Protein AF-A0A969G2P0-F1 (afdb_monomer_lite)

Radius of gyration: 13.84 Å; chains: 1; bounding box: 28×30×36 Å

pLDDT: mean 90.84, std 6.04, range [57.41, 97.44]

Structure (mmCIF, N/CA/C/O backbone):
data_AF-A0A969G2P0-F1
#
_entry.id   AF-A0A969G2P0-F1
#
loop_
_atom_site.group_PDB
_atom_site.id
_atom_site.type_symbol
_atom_site.label_atom_id
_atom_site.label_alt_id
_atom_site.label_comp_id
_atom_site.label_asym_id
_atom_site.label_entity_id
_atom_site.label_seq_id
_atom_site.pdbx_PDB_ins_code
_atom_site.Cartn_x
_atom_site.Cartn_y
_atom_site.Cartn_z
_atom_site.occupancy
_atom_site.B_iso_or_equiv
_atom_site.auth_seq_id
_atom_site.auth_comp_id
_atom_site.auth_asym_id
_atom_site.auth_atom_id
_atom_site.pdbx_PDB_model_num
ATOM 1 N N . MET A 1 1 ? 12.092 8.468 -10.446 1.00 57.41 1 MET A N 1
ATOM 2 C CA . MET A 1 1 ? 12.097 7.065 -10.909 1.00 57.41 1 MET A CA 1
ATOM 3 C C . MET A 1 1 ? 11.485 6.247 -9.796 1.00 57.41 1 MET A C 1
ATOM 5 O O . MET A 1 1 ? 11.758 6.578 -8.651 1.00 57.41 1 MET A O 1
ATOM 9 N N . SER A 1 2 ? 10.648 5.268 -10.130 1.00 75.56 2 SER A N 1
ATOM 10 C CA . SER A 1 2 ? 10.125 4.315 -9.145 1.00 75.56 2 SER A CA 1
ATOM 11 C C . SER A 1 2 ? 11.276 3.483 -8.591 1.00 75.56 2 SER A C 1
ATOM 13 O O . SER A 1 2 ? 12.136 3.044 -9.361 1.00 75.56 2 SER A O 1
ATOM 15 N N . ASP A 1 3 ? 11.304 3.322 -7.271 1.00 88.75 3 ASP A N 1
ATOM 16 C CA . ASP A 1 3 ? 12.240 2.457 -6.566 1.00 88.75 3 ASP A CA 1
ATOM 17 C C . ASP A 1 3 ? 11.465 1.431 -5.738 1.00 88.75 3 ASP A C 1
ATOM 19 O O . ASP A 1 3 ? 10.643 1.760 -4.874 1.00 88.75 3 ASP A O 1
ATOM 23 N N . LEU A 1 4 ? 11.744 0.162 -6.024 1.00 92.12 4 LEU A N 1
ATOM 24 C CA . LEU A 1 4 ? 11.033 -0.959 -5.432 1.00 92.12 4 LEU A CA 1
ATOM 25 C C . LEU A 1 4 ? 11.354 -1.097 -3.937 1.00 92.12 4 LEU A C 1
ATOM 27 O O . LEU A 1 4 ? 10.474 -1.461 -3.160 1.00 92.12 4 LEU A O 1
ATOM 31 N N . GLN A 1 5 ? 12.582 -0.762 -3.528 1.00 93.94 5 GLN A N 1
ATOM 32 C CA . GLN A 1 5 ? 12.993 -0.820 -2.126 1.00 93.94 5 GLN A CA 1
ATOM 33 C C . GLN A 1 5 ? 12.294 0.263 -1.294 1.00 93.94 5 GLN A C 1
ATOM 35 O O . GLN A 1 5 ? 11.755 -0.031 -0.229 1.00 93.94 5 GLN A O 1
ATOM 40 N N . THR A 1 6 ? 12.220 1.492 -1.807 1.00 94.50 6 THR A N 1
ATOM 41 C CA . THR A 1 6 ? 11.472 2.578 -1.152 1.00 94.50 6 THR A CA 1
ATOM 42 C C . THR A 1 6 ? 9.986 2.216 -1.004 1.00 94.50 6 THR A C 1
ATOM 44 O O . THR A 1 6 ? 9.375 2.477 0.033 1.00 94.50 6 THR A O 1
ATOM 47 N N . SER A 1 7 ? 9.394 1.567 -2.013 1.00 94.50 7 SER A N 1
ATOM 48 C CA . SER A 1 7 ? 8.012 1.073 -1.922 1.00 94.50 7 SER A CA 1
ATOM 49 C C . SER A 1 7 ? 7.865 -0.015 -0.856 1.00 94.50 7 SER A C 1
ATOM 51 O O . SER A 1 7 ? 6.946 0.052 -0.042 1.00 94.50 7 SER A O 1
ATOM 53 N N . PHE A 1 8 ? 8.787 -0.979 -0.798 1.00 95.19 8 PHE A N 1
ATOM 54 C CA . PHE A 1 8 ? 8.805 -1.998 0.254 1.00 95.19 8 PHE A CA 1
ATOM 55 C C . PHE A 1 8 ? 8.805 -1.384 1.654 1.00 95.19 8 PHE A C 1
ATOM 57 O O . PHE A 1 8 ? 7.987 -1.768 2.486 1.00 95.19 8 PHE A O 1
ATOM 64 N N . GLU A 1 9 ? 9.680 -0.411 1.905 1.00 95.38 9 GLU A N 1
ATOM 65 C CA . GLU A 1 9 ? 9.782 0.257 3.205 1.00 95.38 9 GLU A CA 1
ATOM 66 C C . GLU A 1 9 ? 8.481 0.967 3.573 1.00 95.38 9 GLU A C 1
ATOM 68 O O . GLU A 1 9 ? 7.985 0.780 4.680 1.00 95.38 9 GLU A O 1
ATOM 73 N N . PHE A 1 10 ? 7.866 1.680 2.626 1.00 94.56 10 PHE A N 1
ATOM 74 C CA . PHE A 1 10 ? 6.586 2.349 2.849 1.00 94.56 10 PHE A CA 1
ATOM 75 C C . PHE A 1 10 ? 5.485 1.376 3.298 1.00 94.56 10 PHE A C 1
ATOM 77 O O . PHE A 1 10 ? 4.838 1.598 4.321 1.00 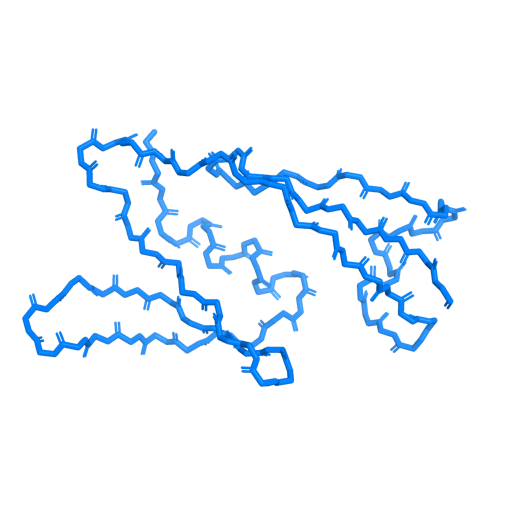94.56 10 PHE A O 1
ATOM 84 N N . TYR A 1 11 ? 5.264 0.284 2.560 1.00 93.75 11 TYR A N 1
ATOM 85 C CA . TYR A 1 11 ? 4.205 -0.674 2.900 1.00 93.75 11 TYR A CA 1
ATOM 86 C C . TYR A 1 11 ? 4.545 -1.503 4.146 1.00 93.75 11 TYR A C 1
ATOM 88 O O . TYR A 1 11 ? 3.651 -1.817 4.934 1.00 93.75 11 TYR A 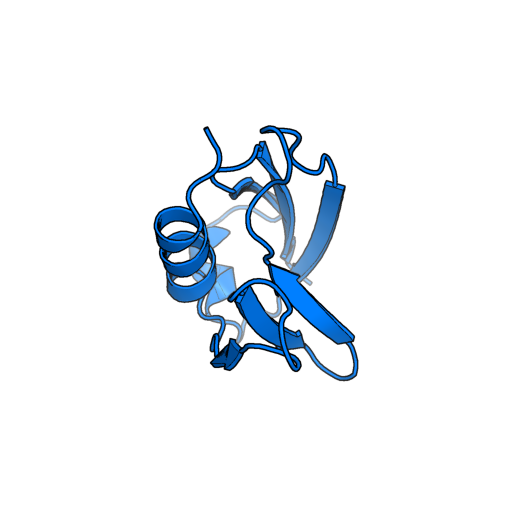O 1
ATOM 96 N N . ARG A 1 12 ? 5.824 -1.808 4.379 1.00 93.62 12 ARG A N 1
ATOM 97 C CA . ARG A 1 12 ? 6.275 -2.475 5.607 1.00 93.62 12 ARG A CA 1
ATOM 98 C C . ARG A 1 12 ? 6.014 -1.604 6.830 1.00 93.62 12 ARG A C 1
ATOM 100 O O . ARG A 1 12 ? 5.527 -2.103 7.839 1.00 93.62 12 ARG A O 1
ATOM 107 N N . ASP A 1 13 ? 6.309 -0.310 6.746 1.00 91.50 13 ASP A N 1
ATOM 108 C CA . ASP A 1 13 ? 6.149 0.621 7.865 1.00 91.50 13 ASP A CA 1
ATOM 109 C C . ASP A 1 13 ? 4.665 0.878 8.182 1.00 91.50 13 ASP A C 1
ATOM 111 O O . ASP A 1 13 ? 4.311 1.128 9.332 1.00 91.50 13 ASP A O 1
ATOM 115 N N . LEU A 1 14 ? 3.774 0.701 7.198 1.00 89.06 14 LEU A N 1
ATOM 116 C CA . LEU A 1 14 ? 2.324 0.617 7.414 1.00 89.06 14 LEU A CA 1
ATOM 117 C C . LEU A 1 14 ? 1.881 -0.664 8.149 1.00 89.06 14 LEU A C 1
ATOM 119 O O . LEU A 1 14 ? 0.727 -0.772 8.563 1.00 89.06 14 LEU A O 1
ATOM 123 N N . GLY A 1 15 ? 2.785 -1.622 8.349 1.00 88.88 15 GLY A N 1
ATOM 124 C CA . GLY A 1 15 ? 2.539 -2.867 9.069 1.00 88.88 15 GLY A CA 1
ATOM 125 C C . GLY A 1 15 ? 2.119 -4.038 8.185 1.00 88.88 15 GLY A C 1
ATOM 126 O O . GLY A 1 15 ? 1.651 -5.039 8.723 1.00 88.88 15 GLY A O 1
ATOM 127 N N . PHE A 1 16 ? 2.266 -3.935 6.859 1.00 90.88 16 PHE A N 1
ATOM 128 C CA . PHE A 1 16 ? 2.065 -5.081 5.974 1.00 90.88 16 PHE A CA 1
ATOM 129 C C . PHE A 1 16 ? 3.276 -6.015 6.015 1.00 90.88 16 PHE A C 1
ATOM 131 O O . PHE A 1 16 ? 4.426 -5.578 6.039 1.00 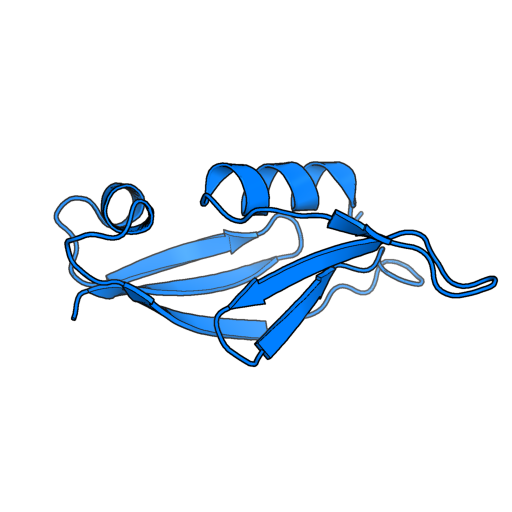90.88 16 PHE A O 1
ATOM 138 N N . GLU A 1 17 ? 3.010 -7.316 5.995 1.00 92.81 17 GLU A N 1
ATOM 139 C CA . GLU A 1 17 ? 4.041 -8.344 5.883 1.00 92.81 17 GLU A CA 1
ATOM 140 C C . GLU A 1 17 ? 4.266 -8.650 4.404 1.00 92.81 17 GLU A C 1
ATOM 142 O O . GLU A 1 17 ? 3.449 -9.312 3.763 1.00 92.81 17 GLU A O 1
ATOM 147 N N . LEU A 1 18 ? 5.354 -8.110 3.849 1.00 96.62 18 LEU A N 1
ATOM 148 C CA . LEU A 1 18 ? 5.683 -8.284 2.439 1.00 96.62 18 LEU A CA 1
ATOM 149 C C . LEU A 1 18 ? 6.575 -9.504 2.213 1.00 96.62 18 LEU A C 1
ATOM 151 O O . LEU A 1 18 ? 7.568 -9.699 2.916 1.00 96.62 18 LEU A O 1
ATOM 155 N N . THR A 1 19 ? 6.271 -10.264 1.166 1.00 97.25 19 THR A N 1
ATOM 156 C CA . THR A 1 19 ? 7.098 -11.367 0.671 1.00 97.25 19 THR A CA 1
ATOM 157 C C . THR A 1 19 ? 7.777 -10.951 -0.627 1.00 97.25 19 THR A C 1
ATOM 159 O O . THR A 1 19 ? 7.159 -10.333 -1.488 1.00 97.25 19 THR A O 1
ATOM 162 N N . ALA A 1 20 ? 9.068 -11.252 -0.765 1.00 96.81 20 ALA A N 1
ATOM 163 C CA . ALA A 1 20 ? 9.773 -11.075 -2.030 1.00 96.81 20 ALA A CA 1
ATOM 164 C C . ALA A 1 20 ? 9.454 -12.250 -2.959 1.00 96.81 20 ALA A C 1
ATOM 166 O O . ALA A 1 20 ? 9.668 -13.405 -2.590 1.00 96.81 20 ALA A O 1
ATOM 167 N N . GLU A 1 21 ? 8.999 -11.958 -4.172 1.00 97.19 21 GLU A N 1
ATOM 168 C CA . GLU A 1 21 ? 8.545 -12.965 -5.125 1.00 97.19 21 GLU A CA 1
ATOM 169 C C . GLU A 1 21 ? 9.151 -12.772 -6.518 1.00 97.19 21 GLU A C 1
ATOM 171 O O . GLU A 1 21 ? 9.584 -11.685 -6.916 1.00 97.19 21 GLU A O 1
ATOM 176 N N . GLN A 1 22 ? 9.209 -13.872 -7.270 1.00 97.44 22 GLN A N 1
ATOM 177 C CA . GLN A 1 22 ? 9.601 -13.888 -8.673 1.00 97.44 22 GLN A CA 1
ATOM 178 C C . GLN A 1 22 ? 8.952 -15.083 -9.375 1.00 97.44 22 GLN A C 1
ATOM 180 O O . GLN A 1 22 ? 9.253 -16.237 -9.073 1.00 97.44 22 GLN A O 1
ATOM 185 N N . HIS A 1 23 ? 8.088 -14.816 -10.352 1.00 93.69 23 HIS A N 1
ATOM 186 C CA . HIS A 1 23 ? 7.443 -15.870 -11.134 1.00 93.69 23 HIS A CA 1
ATOM 187 C C . HIS A 1 23 ? 8.238 -16.161 -12.406 1.00 93.69 23 HIS A C 1
ATOM 189 O O . HIS A 1 23 ? 8.291 -15.335 -13.319 1.00 93.69 23 HIS A O 1
ATOM 195 N N . GLY A 1 24 ? 8.861 -17.339 -12.481 1.00 95.25 24 GLY A N 1
ATOM 196 C CA . GLY A 1 24 ? 9.689 -17.732 -13.624 1.00 95.25 24 GLY A CA 1
ATOM 197 C C . GLY A 1 24 ? 10.764 -16.684 -13.937 1.00 95.25 24 GLY A C 1
ATOM 198 O O . GLY A 1 24 ? 11.535 -16.297 -13.064 1.00 95.25 24 GLY A O 1
ATOM 199 N N . ASN A 1 25 ? 10.776 -16.186 -15.176 1.00 93.94 25 ASN A N 1
ATOM 200 C CA . ASN A 1 25 ? 11.692 -15.125 -15.624 1.00 93.94 25 ASN A CA 1
ATOM 201 C C . ASN A 1 25 ? 11.113 -13.704 -15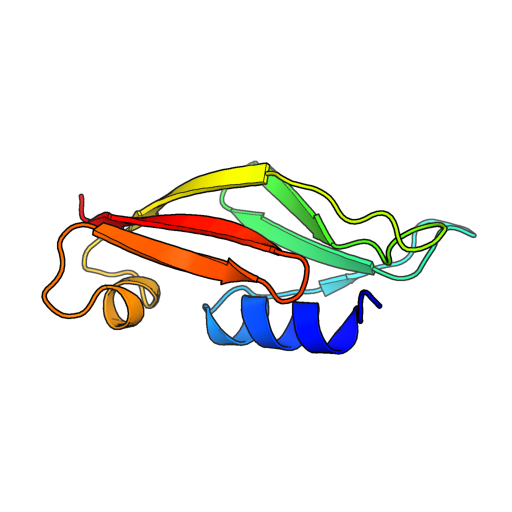.461 1.00 93.94 25 ASN A C 1
ATOM 203 O O . ASN A 1 25 ? 11.630 -12.754 -16.048 1.00 93.94 25 ASN A O 1
ATOM 207 N N . GLY A 1 26 ? 10.016 -13.555 -14.716 1.00 92.75 26 GLY A N 1
ATOM 208 C CA . GLY A 1 26 ? 9.402 -12.267 -14.411 1.00 92.75 26 GLY A CA 1
ATOM 209 C C . GLY A 1 26 ? 10.288 -11.377 -13.538 1.00 92.75 26 GLY A C 1
ATOM 210 O O . GLY A 1 26 ? 11.317 -11.802 -13.004 1.00 92.75 26 GLY A O 1
ATOM 211 N N . ALA A 1 27 ? 9.875 -10.118 -13.389 1.00 93.31 27 ALA A N 1
ATOM 212 C CA . ALA A 1 27 ? 10.551 -9.182 -12.502 1.00 93.31 27 ALA A CA 1
ATOM 213 C C . ALA A 1 27 ? 10.395 -9.615 -11.036 1.00 93.31 27 ALA A C 1
ATOM 215 O O . ALA A 1 27 ? 9.328 -10.076 -10.622 1.00 93.31 27 ALA A O 1
ATOM 216 N N . LYS A 1 28 ? 11.460 -9.425 -10.251 1.00 94.94 28 LYS A N 1
ATOM 217 C CA . LYS A 1 28 ? 11.367 -9.500 -8.792 1.00 94.94 28 LYS A CA 1
ATOM 218 C C . LYS A 1 28 ? 10.425 -8.406 -8.304 1.00 94.94 28 LYS A C 1
ATOM 220 O O . LYS A 1 28 ? 10.512 -7.273 -8.780 1.00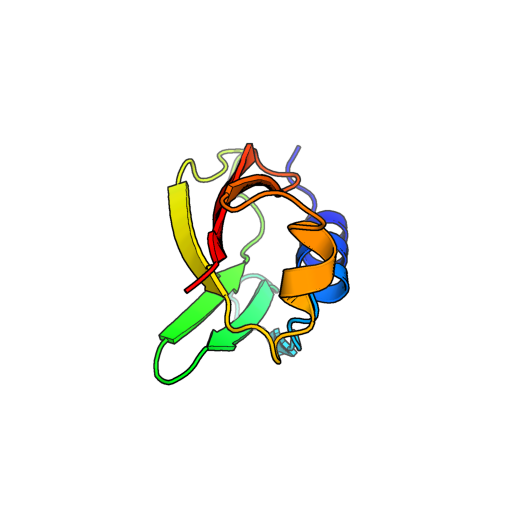 94.94 28 LYS A O 1
ATOM 225 N N . HIS A 1 29 ? 9.549 -8.757 -7.381 1.00 96.12 29 HIS A N 1
ATOM 226 C CA . HIS A 1 29 ? 8.529 -7.867 -6.849 1.00 96.12 29 HIS A CA 1
ATOM 227 C C . HIS A 1 29 ? 8.252 -8.206 -5.383 1.00 96.12 29 HIS A C 1
ATOM 229 O O . HIS A 1 29 ? 8.787 -9.183 -4.852 1.00 96.12 29 HIS A O 1
ATOM 235 N N . TYR A 1 30 ? 7.441 -7.378 -4.732 1.00 97.44 30 TYR A N 1
ATOM 236 C CA . TYR A 1 30 ? 6.942 -7.656 -3.391 1.00 97.44 30 TYR A CA 1
ATOM 237 C C . TYR A 1 30 ? 5.442 -7.899 -3.424 1.00 97.44 30 TYR A C 1
ATOM 239 O O . TYR A 1 30 ? 4.727 -7.213 -4.153 1.00 97.44 30 TYR A O 1
ATOM 247 N N . SER A 1 31 ? 4.969 -8.835 -2.614 1.00 97.31 31 SER A N 1
ATOM 248 C CA . SER A 1 31 ? 3.552 -9.147 -2.461 1.00 97.31 31 SER A CA 1
ATOM 249 C C . SER A 1 31 ? 3.137 -9.055 -0.994 1.00 97.31 31 SER A C 1
ATOM 251 O O . SER A 1 31 ? 3.950 -9.256 -0.093 1.00 97.31 31 SER A O 1
ATOM 253 N N . PHE A 1 32 ? 1.871 -8.752 -0.736 1.00 95.38 32 PHE A N 1
ATOM 254 C CA . PHE A 1 32 ? 1.238 -8.965 0.566 1.00 95.38 32 PHE A CA 1
ATOM 255 C C . PHE A 1 32 ? -0.256 -9.220 0.370 1.00 95.38 32 PHE A C 1
ATOM 257 O O . PHE A 1 32 ? -0.824 -8.857 -0.661 1.00 95.38 32 PHE A O 1
ATOM 264 N N . SER A 1 33 ? -0.910 -9.838 1.353 1.00 92.94 33 SER A N 1
ATOM 265 C CA . SER A 1 33 ? -2.338 -10.168 1.261 1.00 92.94 33 SER A CA 1
ATOM 266 C C . SER A 1 33 ? -3.156 -9.521 2.374 1.00 92.94 33 SER A C 1
ATOM 268 O O . SER A 1 33 ? -2.691 -9.360 3.501 1.00 92.94 33 SER A O 1
ATOM 270 N N . VAL A 1 34 ? -4.396 -9.158 2.049 1.00 86.69 34 VAL A N 1
ATOM 271 C CA . VAL A 1 34 ? -5.405 -8.653 2.985 1.00 86.69 34 VAL A CA 1
ATOM 272 C C . VAL A 1 34 ? -6.703 -9.414 2.731 1.00 86.69 34 VAL A C 1
ATOM 274 O O . VAL A 1 34 ? -7.414 -9.144 1.763 1.00 86.69 34 VAL A O 1
ATOM 277 N N . GLY A 1 35 ? -7.009 -10.382 3.599 1.00 86.56 35 GLY A N 1
ATOM 278 C CA . GLY A 1 35 ? -8.080 -11.347 3.340 1.00 86.56 35 GLY A CA 1
ATOM 279 C C . GLY A 1 35 ? -7.782 -12.143 2.068 1.00 86.56 35 GLY A C 1
ATOM 280 O O . GLY A 1 35 ? -6.668 -12.629 1.898 1.00 86.56 35 GLY A O 1
ATOM 281 N N . ASP A 1 36 ? -8.751 -12.205 1.159 1.00 91.12 36 ASP A N 1
ATOM 282 C CA . ASP A 1 36 ? -8.637 -12.940 -0.108 1.00 91.12 36 ASP A CA 1
ATOM 283 C C . ASP A 1 36 ? -8.033 -12.102 -1.253 1.00 91.12 36 ASP A C 1
ATOM 285 O O . ASP A 1 36 ? -8.082 -12.499 -2.417 1.00 91.12 36 ASP A O 1
ATOM 289 N N . ILE A 1 37 ? -7.508 -10.909 -0.951 1.00 91.75 37 ILE A N 1
ATOM 290 C CA . ILE A 1 37 ? -6.942 -9.989 -1.942 1.00 91.75 37 ILE A CA 1
ATOM 291 C C . ILE A 1 37 ? -5.425 -9.951 -1.786 1.00 91.75 37 ILE A C 1
ATOM 293 O O . ILE A 1 37 ? -4.920 -9.604 -0.717 1.00 91.75 37 ILE A O 1
ATOM 297 N N . THR A 1 38 ? -4.708 -10.219 -2.874 1.00 94.00 38 THR A N 1
ATOM 298 C CA . THR A 1 38 ? -3.255 -10.052 -2.959 1.00 94.00 38 THR A CA 1
ATOM 299 C C . THR A 1 38 ? -2.915 -8.752 -3.677 1.00 94.00 38 THR A C 1
ATOM 301 O O . THR A 1 38 ? -3.467 -8.434 -4.731 1.00 94.00 38 THR A O 1
ATOM 304 N N . PHE A 1 39 ? -1.994 -7.999 -3.090 1.00 93.69 39 PHE A N 1
ATOM 305 C CA . PHE A 1 39 ? -1.387 -6.820 -3.680 1.00 93.69 39 PHE A CA 1
ATOM 306 C C . PHE A 1 39 ? 0.033 -7.168 -4.099 1.00 93.69 39 PHE A C 1
ATOM 308 O O . PHE A 1 39 ? 0.800 -7.695 -3.297 1.00 93.69 39 PHE A O 1
ATOM 315 N N . GLU A 1 40 ? 0.385 -6.832 -5.335 1.00 94.94 40 GLU A N 1
ATOM 316 C CA . GLU A 1 40 ? 1.722 -7.034 -5.884 1.00 94.94 40 GLU A CA 1
ATOM 317 C C . GLU A 1 40 ? 2.293 -5.689 -6.335 1.00 94.94 40 GLU A C 1
ATOM 319 O O . GLU A 1 40 ? 1.677 -4.946 -7.103 1.00 94.94 40 GLU A O 1
ATOM 324 N N . ILE A 1 41 ? 3.486 -5.372 -5.844 1.00 93.56 41 ILE A N 1
ATOM 325 C CA . ILE A 1 41 ? 4.210 -4.139 -6.129 1.00 93.56 41 ILE A CA 1
ATOM 326 C C . ILE A 1 41 ? 5.353 -4.497 -7.069 1.00 93.56 41 ILE A C 1
ATOM 328 O O . ILE A 1 41 ? 6.392 -5.003 -6.644 1.00 93.56 41 ILE A O 1
ATOM 332 N N . TYR A 1 42 ? 5.149 -4.240 -8.357 1.00 92.88 42 TYR A N 1
ATOM 333 C CA . TYR A 1 42 ? 6.150 -4.472 -9.392 1.00 92.88 42 TYR A CA 1
ATOM 334 C C . TYR A 1 42 ? 7.013 -3.233 -9.635 1.00 92.88 42 TYR A C 1
ATOM 336 O O . TYR A 1 42 ? 6.519 -2.109 -9.531 1.00 92.88 42 TYR A O 1
ATOM 344 N N . PRO A 1 43 ? 8.277 -3.409 -10.060 1.00 91.25 43 PRO A N 1
ATOM 345 C CA . PRO A 1 43 ? 9.072 -2.295 -10.553 1.00 91.25 43 PRO A CA 1
ATOM 346 C C . PRO A 1 43 ? 8.424 -1.679 -11.802 1.00 91.25 43 PRO A C 1
ATOM 348 O O . PRO A 1 43 ? 7.962 -2.389 -12.702 1.00 91.25 43 PRO A O 1
ATOM 351 N N . ALA A 1 44 ? 8.428 -0.348 -11.890 1.00 88.62 44 ALA A N 1
ATOM 352 C CA . ALA A 1 44 ? 7.852 0.362 -13.028 1.00 88.62 44 ALA A CA 1
ATOM 353 C C . ALA A 1 44 ? 8.567 0.021 -14.347 1.00 88.62 44 ALA A C 1
ATOM 355 O O . ALA A 1 44 ? 9.768 0.254 -14.514 1.00 88.62 44 ALA A O 1
ATOM 356 N N . LYS A 1 45 ? 7.812 -0.444 -15.348 1.00 80.00 45 LYS A N 1
ATOM 357 C CA . LYS A 1 45 ? 8.332 -0.618 -16.711 1.00 80.00 45 LYS A CA 1
ATOM 358 C C . LYS A 1 45 ? 8.366 0.741 -17.415 1.00 80.00 45 LYS A C 1
ATOM 360 O O . LYS A 1 45 ? 7.351 1.428 -17.495 1.00 80.00 45 LYS A O 1
ATOM 365 N N . ASN A 1 46 ? 9.528 1.135 -17.938 1.00 79.62 46 ASN A N 1
ATOM 366 C CA . ASN A 1 46 ? 9.740 2.418 -18.632 1.00 79.62 46 ASN A CA 1
ATOM 367 C C . ASN A 1 46 ? 9.410 3.667 -17.782 1.00 79.62 46 ASN A C 1
ATOM 369 O O . ASN A 1 46 ? 9.078 4.717 -18.327 1.00 79.62 46 ASN A O 1
ATOM 373 N N . GLY A 1 47 ? 9.473 3.558 -16.449 1.00 73.44 47 GLY A N 1
ATOM 374 C CA . GLY A 1 47 ? 9.212 4.669 -15.526 1.00 73.44 47 GLY A CA 1
ATOM 375 C C . GLY A 1 47 ? 7.740 5.071 -15.376 1.00 73.44 47 GLY A C 1
ATOM 376 O O . GLY A 1 47 ? 7.455 6.024 -14.651 1.00 73.44 47 GLY A O 1
ATOM 377 N N . ALA A 1 48 ? 6.809 4.364 -16.022 1.00 78.25 48 ALA A N 1
ATOM 378 C CA . ALA A 1 48 ? 5.381 4.577 -15.832 1.00 78.25 48 ALA A CA 1
ATOM 379 C C . ALA A 1 48 ? 4.919 3.905 -14.532 1.00 78.25 48 ALA A C 1
ATOM 381 O O . ALA A 1 48 ? 4.960 2.682 -14.409 1.00 78.25 48 ALA A O 1
ATOM 382 N N . VAL A 1 49 ? 4.478 4.719 -13.577 1.00 83.44 49 VAL A N 1
ATOM 383 C CA . VAL A 1 49 ? 3.889 4.278 -12.308 1.00 83.44 49 VAL A CA 1
ATOM 384 C C . VAL A 1 49 ? 2.365 4.278 -12.388 1.00 83.44 49 VAL A C 1
ATOM 386 O O . VAL A 1 49 ? 1.769 5.019 -13.180 1.00 83.44 49 VAL A O 1
ATOM 389 N N . SER A 1 50 ? 1.721 3.448 -11.571 1.00 82.31 50 SER A N 1
ATOM 390 C CA . SER A 1 50 ? 0.267 3.457 -11.440 1.00 82.31 50 SER A CA 1
ATOM 391 C C . SER A 1 50 ? -0.237 4.773 -10.834 1.00 82.31 50 SER A C 1
ATOM 393 O O . SER A 1 50 ? 0.512 5.561 -10.262 1.00 82.31 50 SER A O 1
ATOM 395 N N . ARG A 1 51 ? -1.540 5.033 -10.982 1.00 85.50 51 ARG A N 1
ATOM 396 C CA . ARG A 1 51 ? -2.229 6.166 -10.345 1.00 85.50 51 ARG A CA 1
ATOM 397 C C . ARG A 1 51 ? -3.546 5.702 -9.748 1.00 85.50 51 ARG A C 1
ATOM 399 O O . ARG A 1 51 ? -4.617 6.060 -10.236 1.00 85.50 51 ARG A O 1
ATOM 406 N N . ILE A 1 52 ? -3.461 4.864 -8.722 1.00 90.94 52 ILE A N 1
ATOM 407 C CA . ILE A 1 52 ? -4.645 4.324 -8.049 1.00 90.94 52 ILE A CA 1
ATOM 408 C C . ILE A 1 52 ? -4.933 5.057 -6.739 1.00 90.94 52 ILE A C 1
ATOM 410 O O . ILE A 1 52 ? -4.045 5.646 -6.118 1.00 90.94 52 ILE A O 1
ATOM 414 N N . ARG A 1 53 ? -6.198 5.002 -6.312 1.00 93.38 53 ARG A N 1
ATOM 415 C CA . ARG A 1 53 ? -6.611 5.333 -4.947 1.00 93.38 53 ARG A CA 1
ATOM 416 C C . ARG A 1 53 ? -7.262 4.109 -4.316 1.00 93.38 53 ARG A C 1
ATOM 418 O O . ARG A 1 53 ? -8.254 3.618 -4.847 1.00 93.38 53 ARG A O 1
ATOM 425 N N . LEU A 1 54 ? -6.740 3.669 -3.177 1.00 91.44 54 LEU A N 1
ATOM 426 C CA . LEU A 1 54 ? -7.267 2.547 -2.402 1.00 91.44 54 LEU A CA 1
ATOM 427 C C . LEU A 1 54 ? -7.884 3.060 -1.102 1.00 91.44 54 LEU A C 1
ATOM 429 O O . LEU A 1 54 ? -7.211 3.713 -0.309 1.00 91.44 54 LEU A O 1
ATOM 433 N N . GLY A 1 55 ? -9.172 2.785 -0.893 1.00 92.06 55 GLY A N 1
ATOM 434 C CA . GLY A 1 55 ? -9.864 3.087 0.359 1.00 92.06 55 GLY A CA 1
ATOM 435 C C . GLY A 1 55 ? -9.741 1.926 1.338 1.00 92.06 55 GLY A C 1
ATOM 436 O O . GLY A 1 55 ? -10.226 0.836 1.050 1.00 92.06 55 GLY A O 1
ATOM 437 N N . ILE A 1 56 ? -9.130 2.168 2.494 1.00 89.62 56 ILE A N 1
ATOM 438 C CA . ILE A 1 56 ? -8.908 1.174 3.542 1.00 89.62 56 ILE A CA 1
ATOM 439 C C . ILE A 1 56 ? -9.700 1.591 4.776 1.00 89.62 56 ILE A C 1
ATOM 441 O O . ILE A 1 56 ? -9.495 2.661 5.353 1.00 89.62 56 ILE A O 1
ATOM 445 N N . LYS A 1 57 ? -10.615 0.716 5.184 1.00 91.50 57 LYS A N 1
ATOM 446 C CA . LYS A 1 57 ? -11.317 0.820 6.457 1.00 91.50 57 LYS A CA 1
ATOM 447 C C . LYS A 1 57 ? -10.422 0.244 7.553 1.00 91.50 57 LYS A C 1
ATOM 449 O O . LYS A 1 57 ? -9.996 -0.903 7.462 1.00 91.50 57 LYS A O 1
ATOM 454 N N . VAL A 1 58 ? -10.132 1.049 8.566 1.00 89.12 58 VAL A N 1
ATOM 455 C CA . VAL A 1 58 ? -9.211 0.738 9.661 1.00 89.12 58 VAL A CA 1
ATOM 456 C C . VAL A 1 58 ? -9.993 0.595 10.965 1.00 89.12 58 VAL A C 1
ATOM 458 O O . VAL A 1 58 ? -10.647 1.543 11.398 1.00 89.12 58 VAL A O 1
ATOM 461 N N . SER A 1 59 ? -9.920 -0.583 11.588 1.00 89.31 59 SER A N 1
ATOM 462 C CA . SER A 1 59 ? -10.521 -0.823 12.902 1.00 89.31 59 SER A CA 1
ATOM 463 C C . SER A 1 59 ? -9.686 -0.170 14.003 1.00 89.31 59 SER A C 1
ATOM 465 O O . SER A 1 59 ? -8.476 0.015 13.855 1.00 89.31 59 SER A O 1
ATOM 467 N N . ALA A 1 60 ? -10.300 0.096 15.158 1.00 86.50 60 ALA A N 1
ATOM 468 C CA . ALA A 1 60 ? -9.587 0.626 16.324 1.00 86.50 60 ALA A CA 1
ATOM 469 C C . ALA A 1 60 ? -8.458 -0.292 16.844 1.00 86.50 60 ALA A C 1
ATOM 471 O O . ALA A 1 60 ? -7.562 0.182 17.534 1.00 86.50 60 ALA A O 1
ATOM 472 N N . SER A 1 61 ? -8.494 -1.589 16.519 1.00 87.31 61 SER A N 1
ATOM 473 C CA . SER A 1 61 ? -7.469 -2.575 16.888 1.00 87.31 61 SER A CA 1
ATOM 474 C C . SER A 1 61 ? -6.310 -2.690 15.890 1.00 87.31 61 SER A C 1
ATOM 476 O O . SER A 1 61 ? -5.338 -3.389 16.168 1.00 87.31 61 SER A O 1
ATOM 478 N N . SER A 1 62 ? -6.405 -2.058 14.717 1.00 86.44 62 SER A N 1
ATOM 479 C CA . SER A 1 62 ? -5.366 -2.123 13.687 1.00 86.44 62 SER A CA 1
ATOM 480 C C . SER A 1 62 ? -4.217 -1.169 14.003 1.00 86.44 62 SER A C 1
ATOM 482 O O . SER A 1 62 ? -4.462 -0.022 14.359 1.00 86.44 62 SER A O 1
ATOM 484 N N . LYS A 1 63 ? -2.964 -1.581 13.763 1.00 83.25 63 LYS A N 1
ATOM 485 C CA . LYS A 1 63 ? -1.792 -0.685 13.868 1.00 83.25 63 LYS A CA 1
ATOM 486 C C . LYS A 1 63 ? -1.884 0.522 12.927 1.00 83.25 63 LYS A C 1
ATOM 488 O O . LYS A 1 63 ? -1.374 1.592 13.237 1.00 83.25 63 LYS A O 1
ATOM 493 N N . LEU A 1 64 ? -2.625 0.397 11.819 1.00 86.62 64 LEU A N 1
ATOM 494 C CA . LEU A 1 64 ? -2.885 1.509 10.899 1.00 86.62 64 LEU A CA 1
ATOM 495 C C . LEU A 1 64 ? -3.636 2.678 11.560 1.00 86.62 64 LEU A C 1
ATOM 497 O O . LEU A 1 64 ? -3.616 3.793 11.037 1.00 86.62 64 LEU A O 1
ATOM 501 N N . VAL A 1 65 ? -4.288 2.452 12.708 1.00 88.88 65 VAL A N 1
ATOM 502 C CA . VAL A 1 65 ? -4.985 3.504 13.458 1.00 88.88 65 VAL A CA 1
ATOM 503 C C . VAL A 1 65 ? -4.020 4.567 13.991 1.00 88.88 65 VAL A C 1
ATOM 505 O O . VAL A 1 65 ? -4.407 5.725 14.137 1.00 88.88 65 VAL A O 1
ATOM 508 N N . GLU A 1 66 ? -2.752 4.214 14.212 1.00 88.94 66 GLU A N 1
ATOM 509 C CA . GLU A 1 66 ? -1.710 5.150 14.646 1.00 88.94 66 GLU A CA 1
ATOM 510 C C . GLU A 1 66 ? -1.444 6.216 13.577 1.00 88.94 66 GLU A C 1
ATOM 512 O O . GLU A 1 66 ? -1.266 7.392 13.894 1.00 88.94 66 GLU A O 1
ATOM 517 N N . PHE A 1 67 ? -1.525 5.841 12.294 1.00 87.81 67 PHE A N 1
ATOM 518 C CA . PHE A 1 67 ? -1.370 6.783 11.187 1.00 87.81 67 PHE A CA 1
ATOM 519 C C . PHE A 1 67 ? -2.530 7.773 11.102 1.00 87.81 67 PHE A C 1
ATOM 521 O O . PHE A 1 67 ? -2.299 8.923 10.722 1.00 87.81 67 PHE A O 1
ATOM 528 N N . LEU A 1 68 ? -3.751 7.352 11.455 1.00 89.75 68 LEU A N 1
ATOM 529 C CA . LEU A 1 68 ? -4.927 8.226 11.530 1.00 89.75 68 LEU A CA 1
ATOM 530 C C . LEU A 1 68 ? -4.803 9.249 12.669 1.00 89.75 68 LEU A C 1
ATOM 532 O O . LEU A 1 68 ? -5.232 10.391 12.518 1.00 89.75 68 LEU A O 1
ATOM 536 N N . GLY A 1 69 ? -4.200 8.869 13.798 1.00 88.31 69 GLY A N 1
ATOM 537 C CA . GLY A 1 69 ? -4.153 9.719 14.985 1.00 88.31 69 GLY A CA 1
ATOM 538 C C . GLY A 1 69 ? -5.565 10.107 15.445 1.00 88.31 69 GLY A C 1
ATOM 539 O O . GLY A 1 69 ? -6.433 9.245 15.610 1.00 88.31 69 GLY A O 1
ATOM 540 N N . ALA A 1 70 ? -5.795 11.410 15.637 1.00 88.69 70 ALA A N 1
ATOM 541 C CA . ALA A 1 70 ? -7.100 11.965 16.009 1.00 88.69 70 ALA A CA 1
ATOM 542 C C . ALA A 1 70 ? -8.050 12.185 14.813 1.00 88.69 70 ALA A C 1
ATOM 544 O O . ALA A 1 70 ? -9.186 12.610 15.010 1.00 88.69 70 ALA A O 1
ATOM 545 N N . GLU A 1 71 ? -7.603 11.937 13.579 1.00 92.81 71 GLU A N 1
ATOM 546 C CA . GLU A 1 71 ? -8.413 12.150 12.379 1.00 92.81 71 GLU A CA 1
ATOM 547 C C . GLU A 1 71 ? -9.297 10.929 12.071 1.00 92.81 71 GLU A C 1
ATOM 549 O O . GLU A 1 71 ? -8.889 9.777 12.225 1.00 92.81 71 GLU A O 1
ATOM 554 N N . GLU A 1 72 ? -10.507 11.174 11.560 1.00 92.38 72 GLU A N 1
ATOM 555 C CA . GLU A 1 72 ? -11.408 10.118 11.061 1.00 92.38 72 GLU A CA 1
ATOM 556 C C . GLU A 1 72 ? -10.967 9.563 9.698 1.00 92.38 72 GLU A C 1
ATOM 558 O O . GLU A 1 72 ? -11.307 8.441 9.312 1.00 92.38 72 GLU A O 1
ATOM 563 N N . ARG A 1 73 ? -10.214 10.365 8.939 1.00 94.88 73 ARG A N 1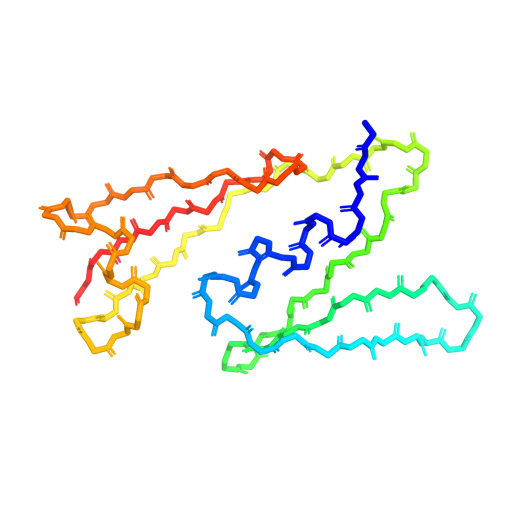
ATOM 564 C CA . ARG A 1 73 ? -9.762 10.045 7.588 1.00 94.88 73 ARG A CA 1
ATOM 565 C C . ARG A 1 73 ? -8.422 10.698 7.310 1.00 94.88 73 ARG A C 1
ATOM 567 O O . ARG A 1 73 ? -8.294 11.898 7.509 1.00 94.88 73 ARG A O 1
ATOM 574 N N . LYS A 1 74 ? -7.502 9.947 6.700 1.00 95.56 74 LYS A N 1
ATOM 575 C CA . LYS A 1 74 ? -6.198 10.459 6.265 1.00 95.56 74 LYS A CA 1
ATOM 576 C C . LYS A 1 74 ? -5.811 9.945 4.887 1.00 95.56 74 LYS A C 1
ATOM 578 O O . LYS A 1 74 ? -6.117 8.810 4.527 1.00 95.56 74 LYS A O 1
ATOM 583 N N . LEU A 1 75 ? -5.136 10.792 4.110 1.00 95.44 75 LEU A N 1
ATOM 584 C CA . LEU A 1 75 ? -4.556 10.416 2.823 1.00 95.44 75 LEU A CA 1
ATOM 585 C C . LEU A 1 75 ? -3.053 10.224 2.974 1.00 95.44 75 LEU A C 1
ATOM 587 O O . LEU A 1 75 ? -2.347 11.150 3.367 1.00 95.44 75 LEU A O 1
ATOM 591 N N . LEU A 1 76 ? -2.578 9.043 2.609 1.00 94.56 76 LEU A N 1
ATOM 592 C CA . LEU A 1 76 ? -1.166 8.726 2.480 1.00 94.56 76 LEU A CA 1
ATOM 593 C C . LEU A 1 76 ? -0.836 8.586 0.997 1.00 94.56 76 LEU A C 1
ATOM 595 O O . LEU A 1 76 ? -1.663 8.125 0.207 1.00 94.56 76 LEU A O 1
ATOM 599 N N . ARG A 1 77 ? 0.361 9.015 0.613 1.00 95.00 77 ARG A N 1
ATOM 600 C CA . ARG A 1 77 ? 0.889 8.812 -0.734 1.00 95.00 77 ARG A CA 1
ATOM 601 C C . ARG A 1 77 ? 2.074 7.876 -0.639 1.00 95.00 77 ARG A C 1
ATOM 603 O O . ARG A 1 77 ? 2.951 8.124 0.185 1.00 95.00 77 ARG A O 1
ATOM 610 N N . ASP A 1 78 ? 2.063 6.829 -1.451 1.00 93.81 78 ASP A N 1
ATOM 611 C CA . ASP A 1 78 ? 3.235 5.974 -1.596 1.00 93.81 78 ASP A CA 1
ATOM 612 C C . ASP A 1 78 ? 4.325 6.700 -2.423 1.00 93.81 78 ASP A C 1
ATOM 614 O O . ASP A 1 78 ? 4.064 7.773 -2.993 1.00 93.81 78 ASP A O 1
ATOM 618 N N . PRO A 1 79 ? 5.551 6.153 -2.492 1.00 93.44 79 PRO A N 1
ATOM 619 C CA . PRO A 1 79 ? 6.663 6.760 -3.230 1.00 93.44 79 PRO A CA 1
ATOM 620 C C . PRO A 1 79 ? 6.392 6.965 -4.728 1.00 93.44 79 PRO A C 1
ATOM 622 O O . PRO A 1 79 ? 6.959 7.870 -5.342 1.00 93.44 79 PRO A O 1
ATOM 625 N N . ASP A 1 80 ? 5.495 6.160 -5.298 1.00 91.81 80 ASP A N 1
ATOM 626 C CA . ASP A 1 80 ? 5.117 6.188 -6.710 1.00 91.81 80 ASP A CA 1
ATOM 627 C C . ASP A 1 80 ? 3.872 7.057 -6.982 1.00 91.81 80 ASP A C 1
ATOM 629 O O . ASP A 1 80 ? 3.464 7.258 -8.129 1.00 91.81 80 ASP A O 1
ATOM 633 N N . GLY A 1 81 ? 3.304 7.670 -5.941 1.00 92.50 81 GLY A N 1
ATOM 634 C CA . GLY A 1 81 ? 2.208 8.628 -6.019 1.00 92.50 81 GLY A CA 1
ATOM 635 C C . GLY A 1 81 ? 0.804 8.020 -5.978 1.00 92.50 81 GLY A C 1
ATOM 636 O O . GLY A 1 81 ? -0.172 8.778 -6.096 1.00 92.50 81 GLY A O 1
ATOM 637 N N . ASN A 1 82 ? 0.670 6.707 -5.772 1.00 93.75 82 ASN A N 1
ATOM 638 C CA . ASN A 1 82 ? -0.613 6.094 -5.441 1.00 93.75 82 ASN A CA 1
ATOM 639 C C . ASN A 1 82 ? -1.118 6.635 -4.103 1.00 93.75 82 ASN A C 1
ATOM 641 O O . ASN A 1 82 ? -0.348 7.041 -3.233 1.00 93.75 82 ASN A O 1
ATOM 645 N N . VAL A 1 83 ? -2.438 6.660 -3.937 1.00 95.62 83 VAL A N 1
ATOM 646 C CA . VAL A 1 83 ? -3.069 7.212 -2.737 1.00 95.62 83 VAL A CA 1
ATOM 647 C C . VAL A 1 83 ? -3.705 6.100 -1.921 1.00 95.62 83 VAL A C 1
ATOM 649 O O . VAL A 1 83 ? -4.615 5.421 -2.394 1.00 95.62 83 VAL A O 1
ATOM 652 N N . LEU A 1 84 ? -3.291 5.972 -0.667 1.00 94.06 84 LEU A N 1
ATOM 653 C CA . LEU A 1 84 ? -4.000 5.187 0.332 1.00 94.06 84 LEU A CA 1
ATOM 654 C C . LEU A 1 84 ? -4.879 6.137 1.135 1.00 94.06 84 LEU A C 1
ATOM 656 O O . LEU A 1 84 ? -4.420 7.128 1.697 1.00 94.06 84 LEU A O 1
ATOM 660 N N . GLU A 1 85 ? -6.167 5.849 1.172 1.00 96.00 85 GLU A N 1
ATOM 661 C CA . GLU A 1 85 ? -7.130 6.581 1.970 1.00 96.00 85 GLU A CA 1
ATOM 662 C C . GLU A 1 85 ? -7.539 5.733 3.164 1.00 96.00 85 GLU A C 1
ATOM 664 O O . GLU A 1 85 ? -8.285 4.768 3.018 1.00 96.00 85 GLU A O 1
ATOM 669 N N . LEU A 1 86 ? -7.067 6.114 4.345 1.00 94.19 86 LEU A N 1
ATOM 670 C CA . LEU A 1 86 ? -7.432 5.470 5.597 1.00 94.19 86 LEU A CA 1
ATOM 671 C C . LEU A 1 86 ? -8.714 6.108 6.130 1.00 94.19 86 LEU A C 1
ATOM 673 O O . LEU A 1 86 ? -8.830 7.336 6.135 1.00 94.19 86 LEU A O 1
ATOM 677 N N . ARG A 1 87 ? -9.663 5.290 6.587 1.00 95.12 87 ARG A N 1
ATOM 678 C CA . ARG A 1 87 ? -10.876 5.735 7.286 1.00 95.12 87 ARG A CA 1
ATOM 679 C C . ARG A 1 87 ? -11.126 4.868 8.508 1.00 95.12 87 ARG A C 1
ATOM 681 O O . ARG A 1 87 ? -11.142 3.645 8.378 1.00 95.12 87 ARG A O 1
ATOM 688 N N . ARG A 1 88 ? -11.362 5.492 9.659 1.00 91.81 88 ARG A N 1
ATOM 689 C CA . ARG A 1 88 ? -11.823 4.791 10.862 1.00 91.81 88 ARG A CA 1
ATOM 690 C C . ARG A 1 88 ? -13.227 4.217 10.618 1.00 91.81 88 ARG A C 1
ATOM 692 O O . ARG A 1 88 ? -14.010 4.806 9.869 1.00 91.81 88 ARG A O 1
ATOM 699 N N . PHE A 1 89 ? -13.527 3.058 11.200 1.00 84.12 89 PHE A N 1
ATOM 700 C CA . PHE A 1 89 ? -14.872 2.475 11.207 1.00 84.12 89 PHE A CA 1
ATOM 701 C C . PHE A 1 89 ? -15.149 1.702 12.494 1.00 84.12 89 PHE A C 1
ATOM 703 O O . PHE A 1 89 ? -14.167 1.298 13.164 1.00 84.12 89 PHE A O 1
#

Sequence (89 aa):
MSDLQTSFEFYRDLGFELTAEQHGNGAKHYSFSVGDITFEIYPAKNGAVSRIRLGIKVSASSKLVEFLGAEERKLLRDPDGNVLELRRF

Secondary structure (DSSP, 8-state):
---HHHHHHHHHHTT---EEE--TTSPPEEEEEETTEEEEEPPPGGG-----EEEEEE-TTSTTHHHHTT-SEEEEE-TTS-EEEEEE-

Foldseek 3Di:
DDDQVQLVVVVVVLVFDWDFDDDDPRATWIWGDDVPDIDIGGDDDVLDADAEEAEDEDEPPGPNVVVCPPHQWDWDAGPRGHIYIYGYD